Protein AF-S4PE91-F1 (afdb_monomer_lite)

Radius of gyration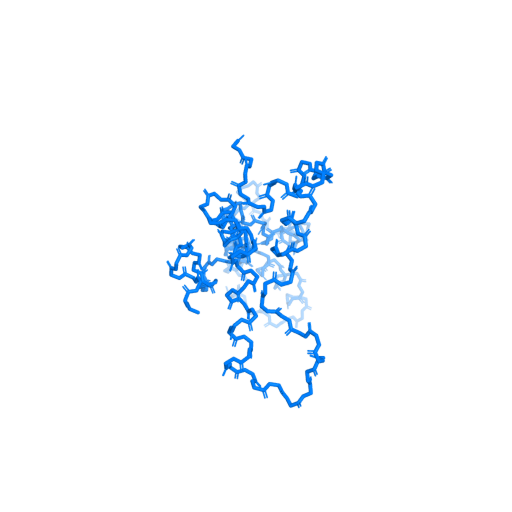: 27.77 Å; chains: 1; bounding box: 59×34×68 Å

Organism: NCBI:txid116150

Secondary structure (DSSP, 8-state):
-HHHHHTT-----TT--SEEE-HHHHHHHHHHHIIIIIGGGT-S-HHHHHHHHHHHHHH-TT-SS--HHHHHHHHH---EEE-TT---HHHHHHHHHHHTT-HHHHHHHHHHHHHHHH--SS--TT--SSHHHHHHHHHHHTT---HHHHHHTT---

Structure (mmCIF, N/CA/C/O backbone):
data_AF-S4PE91-F1
#
_entry.id   AF-S4PE91-F1
#
loop_
_atom_site.group_PDB
_atom_site.id
_atom_site.type_symbol
_atom_site.label_atom_id
_atom_site.label_alt_id
_atom_site.label_comp_id
_atom_site.label_asym_id
_atom_site.label_entity_id
_atom_site.label_seq_id
_atom_site.pdbx_PDB_ins_code
_atom_site.Cartn_x
_atom_site.Cartn_y
_atom_site.Cartn_z
_atom_site.occupancy
_atom_site.B_iso_or_equiv
_atom_site.auth_seq_id
_atom_site.auth_comp_id
_atom_site.auth_asym_id
_atom_site.auth_atom_id
_atom_site.pdbx_PDB_model_num
ATOM 1 N N . GLU A 1 1 ? -9.601 -13.209 3.185 1.00 58.91 1 GLU A N 1
ATOM 2 C CA . GLU A 1 1 ? -10.611 -13.369 2.114 1.00 58.91 1 GLU A CA 1
ATOM 3 C C . GLU A 1 1 ? -11.965 -12.771 2.497 1.00 58.91 1 GLU A C 1
ATOM 5 O O . GLU A 1 1 ? -12.408 -11.881 1.792 1.00 58.91 1 GLU A O 1
ATOM 10 N N . ARG A 1 2 ? -12.548 -13.087 3.665 1.00 80.19 2 ARG A N 1
ATOM 11 C CA . ARG A 1 2 ? -13.865 -12.549 4.083 1.00 80.19 2 ARG A CA 1
ATOM 12 C C . ARG A 1 2 ? -14.041 -11.018 3.992 1.00 80.19 2 ARG A C 1
ATOM 14 O O . ARG A 1 2 ? -15.072 -10.564 3.520 1.00 80.19 2 ARG A O 1
ATOM 21 N N . LEU A 1 3 ? -13.058 -10.224 4.431 1.00 83.12 3 LEU A N 1
ATOM 22 C CA . LEU A 1 3 ? -13.123 -8.752 4.326 1.00 83.12 3 LEU A CA 1
ATOM 23 C C . LEU A 1 3 ? -12.874 -8.237 2.901 1.00 83.12 3 LEU A C 1
ATOM 25 O O . LEU A 1 3 ? -13.350 -7.165 2.551 1.00 83.12 3 LEU A O 1
ATOM 29 N N . ALA A 1 4 ? -12.142 -8.993 2.082 1.00 82.56 4 ALA A N 1
ATOM 30 C CA . ALA A 1 4 ? -11.882 -8.612 0.699 1.00 82.56 4 ALA A CA 1
ATOM 31 C C . ALA A 1 4 ? -13.156 -8.702 -0.147 1.00 82.56 4 ALA A C 1
ATOM 33 O O . ALA A 1 4 ? -13.441 -7.793 -0.915 1.00 82.56 4 ALA A O 1
ATOM 34 N N . GLU A 1 5 ? -13.940 -9.762 0.047 1.00 84.62 5 GLU A N 1
ATOM 35 C CA . GLU A 1 5 ? -15.238 -9.942 -0.610 1.00 84.62 5 GLU A CA 1
ATOM 36 C C . GLU A 1 5 ? -16.287 -8.959 -0.080 1.00 84.62 5 GLU A C 1
ATOM 38 O O . GLU A 1 5 ? -17.009 -8.345 -0.857 1.00 84.62 5 GLU A O 1
ATOM 43 N N . LEU A 1 6 ? -16.353 -8.779 1.244 1.00 85.44 6 LEU A N 1
ATOM 44 C CA . LEU A 1 6 ? -17.363 -7.935 1.886 1.00 85.44 6 LEU A CA 1
ATOM 45 C C . LEU A 1 6 ? -17.191 -6.441 1.570 1.00 85.44 6 LEU A C 1
ATOM 47 O O . LEU A 1 6 ? -18.186 -5.745 1.390 1.00 85.44 6 LEU A O 1
ATOM 51 N N . CYS A 1 7 ? -15.948 -5.960 1.486 1.00 85.00 7 CYS A N 1
ATOM 52 C CA . CYS A 1 7 ? -15.645 -4.550 1.233 1.00 85.00 7 CYS A CA 1
ATOM 53 C C . CYS A 1 7 ? -15.289 -4.248 -0.236 1.00 85.00 7 CYS A C 1
ATOM 55 O O . CYS A 1 7 ? -14.758 -3.173 -0.503 1.00 85.00 7 CYS A O 1
ATOM 57 N N . ASP A 1 8 ? -15.478 -5.201 -1.160 1.00 82.44 8 ASP A N 1
ATOM 58 C CA . ASP A 1 8 ? -14.985 -5.136 -2.554 1.00 82.44 8 ASP A CA 1
ATOM 59 C C . ASP A 1 8 ? -13.513 -4.667 -2.660 1.00 82.44 8 ASP A C 1
ATOM 61 O O . ASP A 1 8 ? -13.068 -3.900 -3.526 1.00 82.44 8 ASP A O 1
ATOM 65 N N . ALA A 1 9 ? -12.731 -5.127 -1.688 1.00 81.81 9 ALA A N 1
ATOM 66 C CA . ALA A 1 9 ? -11.355 -4.752 -1.462 1.00 81.81 9 ALA A CA 1
ATOM 67 C C . ALA A 1 9 ? -10.483 -5.954 -1.796 1.00 81.81 9 ALA A C 1
ATOM 69 O O . ALA A 1 9 ? -9.992 -6.645 -0.909 1.00 81.81 9 ALA A O 1
ATOM 70 N N . GLN A 1 10 ? -10.300 -6.253 -3.077 1.00 75.81 10 GLN A N 1
ATOM 71 C CA . GLN A 1 10 ? -9.472 -7.392 -3.468 1.00 75.81 10 GLN A CA 1
ATOM 72 C C . GLN A 1 10 ? -8.052 -7.235 -2.902 1.00 75.81 10 GLN A C 1
ATOM 74 O O . GLN A 1 10 ? -7.420 -6.186 -3.034 1.00 75.81 10 GLN A O 1
ATOM 79 N N . LEU A 1 11 ? -7.565 -8.276 -2.218 1.00 70.31 11 LEU A N 1
ATOM 80 C CA . LEU A 1 11 ? -6.172 -8.333 -1.779 1.00 70.31 11 LEU A CA 1
ATOM 81 C C . LEU A 1 11 ? -5.312 -8.286 -3.036 1.00 70.31 11 LEU A C 1
ATOM 83 O O . LEU A 1 11 ? -5.582 -9.040 -3.968 1.00 70.31 11 LEU A O 1
ATOM 87 N N . SER A 1 12 ? -4.342 -7.371 -3.061 1.00 62.19 12 SER A N 1
ATOM 88 C CA . SER A 1 12 ? -3.525 -7.031 -4.227 1.00 62.19 12 SER A CA 1
ATOM 89 C C . SER A 1 12 ? -3.171 -8.268 -5.057 1.00 62.19 12 SER A C 1
ATOM 91 O O . SER A 1 12 ? -2.252 -9.016 -4.720 1.00 62.19 12 SER A O 1
ATOM 93 N N . SER A 1 13 ? -3.919 -8.480 -6.140 1.00 58.06 13 SER A N 1
ATOM 94 C CA . SER A 1 13 ? -3.512 -9.373 -7.218 1.00 58.06 13 SER A CA 1
ATOM 95 C C . SER A 1 13 ? -2.294 -8.751 -7.903 1.00 58.06 13 SER A C 1
ATOM 97 O O . SER A 1 13 ? -2.059 -7.547 -7.773 1.00 58.06 13 SER A O 1
ATOM 99 N N . HIS A 1 14 ? -1.522 -9.543 -8.644 1.00 56.25 14 HIS A N 1
ATOM 100 C CA . HIS A 1 14 ? -0.255 -9.162 -9.287 1.00 56.25 14 HIS A CA 1
ATOM 101 C C . HIS A 1 14 ? -0.300 -7.904 -10.202 1.00 56.25 14 HIS A C 1
ATOM 103 O O . HIS A 1 14 ? 0.736 -7.536 -10.746 1.00 56.25 14 HIS A O 1
ATOM 109 N N . GLY A 1 15 ? -1.452 -7.238 -10.366 1.00 58.00 15 GLY A N 1
ATOM 110 C CA . GLY A 1 15 ? -1.643 -5.987 -11.112 1.00 58.00 15 GLY A CA 1
ATOM 111 C C . GLY A 1 15 ? -1.989 -4.730 -10.291 1.00 58.00 15 GLY A C 1
ATOM 112 O O . GLY A 1 15 ? -2.098 -3.666 -10.884 1.00 58.00 15 GLY A O 1
ATOM 113 N N . HIS A 1 16 ? -2.145 -4.805 -8.963 1.00 63.94 16 HIS A N 1
ATOM 114 C CA . HIS A 1 16 ? -2.463 -3.637 -8.116 1.00 63.94 16 HIS A CA 1
ATOM 115 C C . HIS A 1 16 ? -1.282 -3.245 -7.223 1.00 63.94 16 HIS A C 1
ATOM 117 O O . HIS A 1 16 ? -1.398 -3.184 -5.998 1.00 63.94 16 HIS A O 1
ATOM 123 N N . SER A 1 17 ? -0.110 -3.024 -7.818 1.00 74.69 17 SER A N 1
ATOM 124 C CA . SER A 1 17 ? 1.024 -2.444 -7.100 1.00 74.69 17 SER A CA 1
ATOM 125 C C . SER A 1 17 ? 0.903 -0.924 -7.045 1.00 74.69 17 SER A C 1
ATOM 127 O O . SER A 1 17 ? 0.449 -0.278 -7.989 1.00 74.69 17 SER A O 1
ATOM 129 N N . ARG A 1 18 ? 1.370 -0.346 -5.934 1.0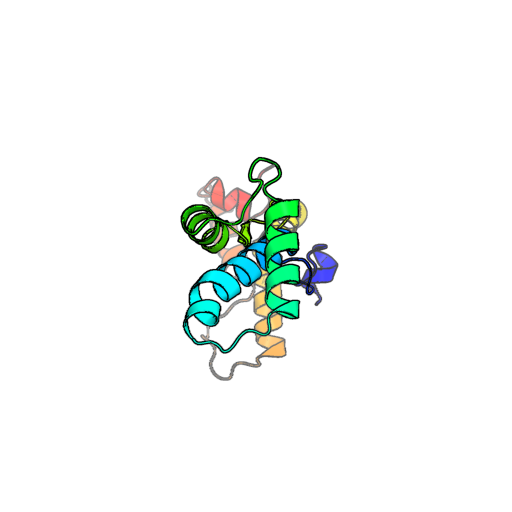0 82.00 18 ARG A N 1
ATOM 130 C CA . ARG A 1 18 ? 1.489 1.111 -5.762 1.00 82.00 18 ARG A CA 1
ATOM 131 C C . ARG A 1 18 ? 2.406 1.752 -6.804 1.00 82.00 18 ARG A C 1
ATOM 133 O O . ARG A 1 18 ? 2.271 2.930 -7.109 1.00 82.00 18 ARG A O 1
ATOM 140 N N . LEU A 1 19 ? 3.363 0.981 -7.305 1.00 84.94 19 LEU A N 1
ATOM 141 C CA . LEU A 1 19 ? 4.329 1.416 -8.298 1.00 84.94 19 LEU A CA 1
ATOM 142 C C . LEU A 1 19 ? 4.123 0.621 -9.580 1.00 84.94 19 LEU A C 1
ATOM 144 O O . LEU A 1 19 ? 4.044 -0.608 -9.520 1.00 84.94 19 LEU A O 1
ATOM 148 N N . THR A 1 20 ? 4.092 1.309 -10.714 1.00 85.44 20 THR A N 1
ATOM 149 C CA . THR A 1 20 ? 4.006 0.694 -12.041 1.00 85.44 20 THR A CA 1
ATOM 150 C C . THR A 1 20 ? 5.322 0.899 -12.775 1.00 85.44 20 THR A C 1
ATOM 152 O O . THR A 1 20 ? 5.948 1.958 -12.687 1.00 85.44 20 THR A O 1
ATOM 155 N N . GLU A 1 21 ? 5.760 -0.132 -13.492 1.00 86.75 21 GLU A N 1
ATOM 156 C CA . GLU A 1 21 ? 6.942 -0.054 -14.342 1.00 86.75 21 GLU A CA 1
ATOM 157 C C . GLU A 1 21 ? 6.535 0.186 -15.793 1.00 86.75 21 GLU A C 1
ATOM 159 O O . GLU A 1 21 ? 5.759 -0.584 -16.361 1.00 86.75 21 GLU A O 1
ATOM 164 N N . ASP A 1 22 ? 7.123 1.197 -16.425 1.00 88.38 22 ASP A N 1
ATOM 165 C CA . ASP A 1 22 ? 7.017 1.352 -17.869 1.00 88.38 22 ASP A CA 1
ATOM 166 C C . ASP A 1 22 ? 7.997 0.391 -18.561 1.00 88.38 22 ASP A C 1
ATOM 168 O O . ASP A 1 22 ? 9.223 0.562 -18.542 1.00 88.38 22 ASP A O 1
ATOM 172 N N . ALA A 1 23 ? 7.441 -0.643 -19.196 1.00 86.88 23 ALA A N 1
ATOM 173 C CA . ALA A 1 23 ? 8.197 -1.652 -19.926 1.00 86.88 23 ALA A CA 1
ATOM 174 C C . ALA A 1 23 ? 9.037 -1.066 -21.076 1.00 86.88 23 ALA A C 1
ATOM 176 O O . ALA A 1 23 ? 10.088 -1.626 -21.404 1.00 86.88 23 ALA A O 1
ATOM 177 N N . VAL A 1 24 ? 8.604 0.039 -21.688 1.00 87.25 24 VAL A N 1
ATOM 178 C CA . VAL A 1 24 ? 9.327 0.728 -22.765 1.00 87.25 24 VAL A CA 1
ATOM 179 C C . VAL A 1 24 ? 10.533 1.458 -22.181 1.00 87.25 24 VAL A C 1
ATOM 181 O O . VAL A 1 24 ? 11.667 1.151 -22.562 1.00 87.25 24 VAL A O 1
ATOM 184 N N . CYS A 1 25 ? 10.325 2.311 -21.174 1.00 88.44 25 CYS A N 1
ATOM 185 C CA . CYS A 1 25 ? 11.419 2.994 -20.475 1.00 88.44 25 CYS A CA 1
ATOM 186 C C . CYS A 1 25 ? 12.420 2.001 -19.862 1.00 88.44 25 CYS A C 1
ATOM 188 O O . CYS A 1 25 ? 13.631 2.221 -19.910 1.00 88.44 25 CYS A O 1
ATOM 190 N N . LYS A 1 26 ? 11.955 0.852 -19.350 1.00 91.38 26 LYS A N 1
ATOM 191 C CA . LYS A 1 26 ? 12.825 -0.211 -18.818 1.00 91.38 26 LYS A CA 1
ATOM 192 C C . LYS A 1 26 ? 13.754 -0.790 -19.882 1.00 91.38 26 LYS A C 1
ATOM 194 O O . LYS A 1 26 ? 14.941 -0.999 -19.612 1.00 91.38 26 LYS A O 1
ATOM 199 N N . LYS A 1 27 ? 13.232 -1.048 -21.086 1.00 90.25 27 LYS A N 1
ATOM 200 C CA . LYS A 1 27 ? 14.026 -1.535 -22.225 1.00 90.25 27 LYS A CA 1
ATOM 201 C C . LYS A 1 27 ? 15.059 -0.499 -22.653 1.00 90.25 27 LYS A C 1
ATOM 203 O O . LYS A 1 27 ? 16.210 -0.870 -22.859 1.00 90.25 27 LYS A O 1
ATOM 208 N N . ILE A 1 28 ? 14.677 0.775 -22.704 1.00 90.44 28 ILE A N 1
ATOM 209 C CA . ILE A 1 28 ? 15.571 1.886 -23.058 1.00 90.44 28 ILE A CA 1
ATOM 210 C C . ILE A 1 28 ? 16.697 2.013 -22.034 1.00 90.44 28 ILE A C 1
ATOM 212 O O . ILE A 1 28 ? 17.870 1.955 -22.397 1.00 90.44 28 ILE A O 1
ATOM 216 N N . ARG A 1 29 ? 16.358 2.066 -20.742 1.00 92.31 29 ARG A N 1
ATOM 217 C CA . ARG A 1 29 ? 17.331 2.132 -19.646 1.00 92.31 29 ARG A CA 1
ATOM 218 C C . ARG A 1 29 ? 18.299 0.948 -19.676 1.00 92.31 29 ARG A C 1
ATOM 220 O O . ARG A 1 29 ? 19.504 1.111 -19.482 1.00 92.31 29 ARG A O 1
ATOM 227 N N . SER A 1 30 ? 17.785 -0.258 -19.924 1.00 90.38 30 SER A N 1
ATOM 228 C CA . SER A 1 30 ? 18.601 -1.471 -20.031 1.00 90.38 30 SER A CA 1
ATOM 229 C C . SER A 1 30 ? 19.535 -1.432 -21.245 1.00 90.38 30 SER A C 1
ATOM 231 O O . SER A 1 30 ? 20.722 -1.728 -21.096 1.00 90.38 30 SER A O 1
ATOM 233 N N . ALA A 1 31 ? 19.030 -1.021 -22.411 1.00 90.19 31 ALA A N 1
ATOM 234 C CA . ALA A 1 31 ? 19.810 -0.868 -23.636 1.00 90.19 31 ALA A CA 1
ATOM 235 C C . ALA A 1 31 ? 20.925 0.171 -23.470 1.00 90.19 31 ALA A C 1
ATOM 237 O O . ALA A 1 31 ? 22.082 -0.114 -23.782 1.00 90.19 31 ALA A O 1
ATOM 238 N N . ALA A 1 32 ? 20.604 1.328 -22.888 1.00 90.25 32 ALA A N 1
ATOM 239 C CA . ALA A 1 32 ? 21.554 2.399 -22.628 1.00 90.25 32 ALA A CA 1
ATOM 240 C C . ALA A 1 32 ? 22.674 1.950 -21.680 1.00 90.25 32 ALA A C 1
ATOM 242 O O . ALA A 1 32 ? 23.854 2.117 -21.983 1.00 90.25 32 ALA A O 1
ATOM 243 N N . ARG A 1 33 ? 22.335 1.276 -20.573 1.00 89.94 33 ARG A N 1
ATOM 244 C CA . ARG A 1 33 ? 23.328 0.730 -19.629 1.00 89.94 33 ARG A CA 1
ATOM 245 C C . ARG A 1 33 ? 24.204 -0.352 -20.261 1.00 89.94 33 ARG A C 1
ATOM 247 O O . ARG A 1 33 ? 25.411 -0.379 -20.019 1.00 89.94 33 ARG A O 1
ATOM 254 N N . ALA A 1 34 ? 23.631 -1.231 -21.081 1.00 89.31 34 ALA A N 1
ATOM 255 C CA . ALA A 1 34 ? 24.399 -2.239 -21.807 1.00 89.31 34 ALA A CA 1
ATOM 256 C C . ALA A 1 34 ? 25.403 -1.581 -22.774 1.00 89.31 34 ALA A C 1
ATOM 258 O O . ALA A 1 34 ? 26.593 -1.907 -22.751 1.00 89.31 34 ALA A O 1
ATOM 259 N N . LEU A 1 35 ? 24.965 -0.583 -23.545 1.00 86.00 35 LEU A N 1
ATOM 260 C CA . LEU A 1 35 ? 25.827 0.174 -24.455 1.00 86.00 35 LEU A CA 1
ATOM 261 C C . LEU A 1 35 ? 26.838 1.079 -23.740 1.00 86.00 35 LEU A C 1
ATOM 263 O O . LEU A 1 35 ? 27.901 1.324 -24.298 1.00 86.00 35 LEU A O 1
ATOM 267 N N . LEU A 1 36 ? 26.573 1.540 -22.517 1.00 86.44 36 LEU A N 1
ATOM 268 C CA . LEU A 1 36 ? 27.491 2.395 -21.756 1.00 86.44 36 LEU A CA 1
ATOM 269 C C . LEU A 1 36 ? 28.577 1.588 -21.021 1.00 86.44 36 LEU A C 1
ATOM 271 O O . LEU A 1 36 ? 29.745 1.978 -21.010 1.00 86.44 36 LEU A O 1
ATOM 275 N N . TYR A 1 37 ? 28.210 0.450 -20.419 1.00 82.38 37 TYR A N 1
ATOM 276 C CA . TYR A 1 37 ? 29.094 -0.295 -19.512 1.00 82.38 37 TYR A CA 1
ATOM 277 C C . TYR A 1 37 ? 29.653 -1.604 -20.089 1.00 82.38 37 TYR A C 1
ATOM 279 O O . TYR A 1 37 ? 30.752 -2.011 -19.708 1.00 82.38 37 TYR A O 1
ATOM 287 N N . GLN A 1 38 ? 28.929 -2.287 -20.984 1.00 74.62 38 GLN A N 1
ATOM 288 C CA . GLN A 1 38 ? 29.340 -3.598 -21.523 1.00 74.62 38 GLN A CA 1
ATOM 289 C C . GLN A 1 38 ? 30.110 -3.465 -22.843 1.00 74.62 38 GLN A C 1
ATOM 291 O O . GLN A 1 38 ? 30.991 -4.278 -23.130 1.00 74.62 38 GLN A O 1
ATOM 296 N N . SER A 1 39 ? 29.852 -2.394 -23.598 1.00 64.25 39 SER A N 1
ATOM 297 C CA . SER A 1 39 ? 30.623 -2.000 -24.785 1.00 64.25 39 SER A CA 1
ATOM 298 C C . SER A 1 39 ? 32.116 -1.814 -24.492 1.00 64.25 39 SER A C 1
ATOM 300 O O . SER A 1 39 ? 32.957 -2.250 -25.272 1.00 64.25 39 SER A O 1
ATOM 302 N N . ARG A 1 40 ? 32.445 -1.228 -23.334 1.00 65.88 40 ARG A N 1
ATOM 303 C CA . ARG A 1 40 ? 33.817 -0.934 -22.888 1.00 65.88 40 ARG A CA 1
ATOM 304 C C . ARG A 1 40 ? 34.632 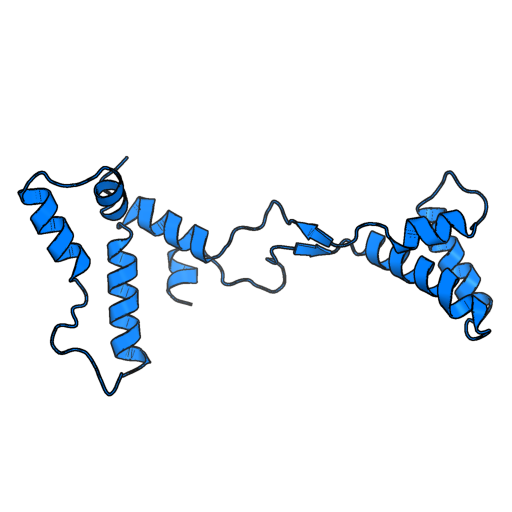-2.187 -22.561 1.00 65.88 40 ARG A C 1
ATOM 306 O O . ARG A 1 40 ? 35.849 -2.106 -22.453 1.00 65.88 40 ARG A O 1
ATOM 313 N N . LYS A 1 41 ? 33.976 -3.339 -22.392 1.00 65.88 41 LYS A N 1
ATOM 314 C CA . LYS A 1 41 ? 34.613 -4.605 -21.999 1.00 65.88 41 LYS A CA 1
ATOM 315 C C . LYS A 1 41 ? 34.779 -5.601 -23.158 1.00 65.88 41 LYS A C 1
ATOM 317 O O . LYS A 1 41 ? 35.152 -6.736 -22.897 1.00 65.88 41 LYS A O 1
ATOM 322 N N . HIS A 1 42 ? 34.485 -5.217 -24.410 1.00 64.44 42 HIS A N 1
ATOM 323 C CA . HIS A 1 42 ? 34.471 -6.122 -25.581 1.00 64.44 42 HIS A CA 1
ATOM 324 C C . HIS A 1 42 ? 33.535 -7.347 -25.448 1.00 64.44 42 HIS A C 1
ATOM 326 O O . HIS A 1 42 ? 33.636 -8.297 -26.217 1.00 64.44 42 HIS A O 1
ATOM 332 N N . VAL A 1 43 ? 32.586 -7.326 -24.504 1.00 70.62 43 VAL A N 1
ATOM 333 C CA . VAL A 1 43 ? 31.693 -8.468 -24.216 1.00 70.62 43 VAL A CA 1
ATOM 334 C C . VAL A 1 43 ? 30.454 -8.484 -25.123 1.00 70.62 43 VAL A C 1
ATOM 336 O O . VAL A 1 43 ? 29.776 -9.501 -25.223 1.00 70.62 43 VAL A O 1
ATOM 339 N N . LEU A 1 44 ? 30.137 -7.370 -25.792 1.00 76.94 44 LEU A N 1
ATOM 340 C CA . LEU A 1 44 ? 28.896 -7.219 -26.552 1.00 76.94 44 LEU A CA 1
ATOM 341 C C . LEU A 1 44 ? 29.108 -7.502 -28.056 1.00 76.94 44 LEU A C 1
ATOM 343 O O . LEU A 1 44 ? 29.833 -6.739 -28.699 1.00 76.94 44 LEU A O 1
ATOM 347 N N . PRO A 1 45 ? 28.459 -8.531 -28.643 1.00 85.88 45 PRO A N 1
ATOM 348 C CA . PRO A 1 45 ? 28.516 -8.793 -30.083 1.00 85.88 45 PRO A CA 1
ATOM 349 C C . PRO A 1 45 ? 27.981 -7.618 -30.915 1.00 85.88 45 PRO A C 1
ATOM 351 O O . PRO A 1 45 ? 26.998 -6.981 -30.530 1.00 85.88 45 PRO A O 1
ATOM 354 N N . GLU A 1 46 ? 28.567 -7.362 -32.089 1.00 81.38 46 GLU A N 1
ATOM 355 C CA . GLU A 1 46 ? 28.186 -6.228 -32.953 1.00 81.38 46 GLU A CA 1
ATOM 356 C C . GLU A 1 46 ? 26.718 -6.262 -33.399 1.00 81.38 46 GLU A C 1
ATOM 358 O O . GLU A 1 46 ? 26.065 -5.221 -33.450 1.00 81.38 46 GLU A O 1
ATOM 363 N N . ALA A 1 47 ? 26.175 -7.454 -33.666 1.00 84.38 47 ALA A N 1
ATOM 364 C CA . ALA A 1 47 ? 24.760 -7.621 -33.998 1.00 84.38 47 ALA A CA 1
ATOM 365 C C . ALA A 1 47 ? 23.859 -7.115 -32.860 1.00 84.38 47 ALA A C 1
ATOM 367 O O . ALA A 1 47 ? 22.948 -6.321 -33.082 1.00 84.38 47 ALA A O 1
ATOM 368 N N . ARG A 1 48 ? 24.190 -7.490 -31.616 1.00 84.31 48 ARG A N 1
ATOM 369 C CA . ARG A 1 48 ? 23.442 -7.070 -30.430 1.00 84.31 48 ARG A CA 1
ATOM 370 C C . ARG A 1 48 ? 23.590 -5.576 -30.158 1.00 84.31 48 ARG A C 1
ATOM 372 O O . ARG A 1 48 ? 22.638 -4.944 -29.717 1.00 84.31 48 ARG A O 1
ATOM 379 N N . ARG A 1 49 ? 24.759 -4.996 -30.433 1.00 84.75 49 ARG A N 1
ATOM 380 C CA . ARG A 1 49 ? 24.979 -3.547 -30.324 1.00 84.75 49 ARG A CA 1
ATOM 381 C C . ARG A 1 49 ? 24.023 -2.768 -31.233 1.00 84.75 49 ARG A C 1
ATOM 383 O O . ARG A 1 49 ? 23.334 -1.884 -30.738 1.00 84.75 49 ARG A O 1
ATOM 390 N N . LYS A 1 50 ? 23.939 -3.132 -32.518 1.00 85.06 50 LYS A N 1
ATOM 391 C CA . LYS A 1 50 ? 23.064 -2.450 -33.490 1.00 85.06 50 LYS A CA 1
ATOM 392 C C . LYS A 1 50 ? 21.586 -2.526 -33.104 1.00 85.06 50 LYS A C 1
ATOM 394 O O . LYS A 1 50 ? 20.865 -1.547 -33.259 1.00 85.06 50 LYS A O 1
ATOM 399 N N . GLU A 1 51 ? 21.140 -3.660 -32.563 1.00 88.88 51 GLU A N 1
ATOM 400 C CA . GLU A 1 51 ? 19.774 -3.804 -32.039 1.00 88.88 51 GLU A CA 1
ATOM 401 C C . GLU A 1 51 ? 19.489 -2.821 -30.897 1.00 88.88 51 GLU A C 1
ATOM 403 O O . GLU A 1 51 ? 18.450 -2.166 -30.887 1.00 88.88 51 GLU A O 1
ATOM 408 N N . LEU A 1 52 ? 20.409 -2.704 -29.933 1.00 88.44 52 LEU A N 1
ATOM 409 C CA . LEU A 1 52 ? 20.244 -1.795 -28.796 1.00 88.44 52 LEU A CA 1
ATOM 410 C C . LEU A 1 52 ? 20.301 -0.324 -29.228 1.00 88.44 52 LEU A C 1
ATOM 412 O O . LEU A 1 52 ? 19.541 0.486 -28.705 1.00 88.44 52 LEU A O 1
ATOM 416 N N . GLU A 1 53 ? 21.158 0.015 -30.194 1.00 86.75 53 GLU A N 1
ATOM 417 C CA . GLU A 1 53 ? 21.227 1.360 -30.777 1.00 86.75 53 GLU A CA 1
ATOM 418 C C . GLU A 1 53 ? 19.913 1.718 -31.487 1.00 86.75 53 GLU A C 1
ATOM 420 O O . GLU A 1 53 ? 19.380 2.805 -31.272 1.00 86.75 53 GLU A O 1
ATOM 425 N N . ALA A 1 54 ? 19.324 0.782 -32.238 1.00 87.44 54 ALA A N 1
ATOM 426 C CA . ALA A 1 54 ? 18.026 0.982 -32.878 1.00 87.44 54 ALA A CA 1
ATOM 427 C C . ALA A 1 54 ? 16.900 1.240 -31.861 1.00 87.44 54 ALA A C 1
ATOM 429 O O . ALA A 1 54 ? 16.068 2.114 -32.089 1.00 87.44 54 ALA A O 1
ATOM 430 N N . VAL A 1 55 ? 16.887 0.532 -30.723 1.00 88.19 55 VAL A N 1
ATOM 431 C CA . VAL A 1 55 ? 15.896 0.751 -29.649 1.00 88.19 55 VAL A CA 1
ATOM 432 C C . V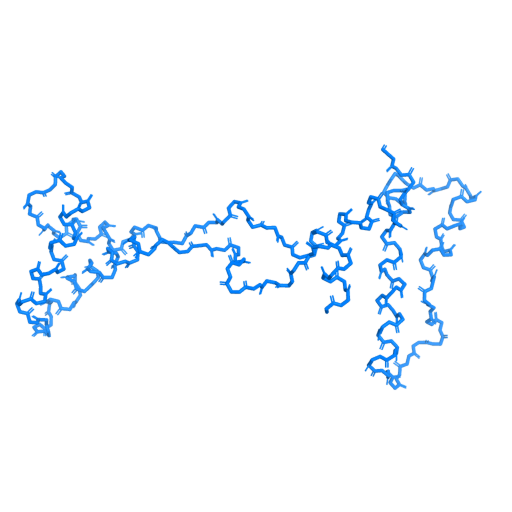AL A 1 55 ? 15.990 2.166 -29.072 1.00 88.19 55 VAL A C 1
ATOM 434 O O . VAL A 1 55 ? 14.964 2.773 -28.774 1.00 88.19 55 VAL A O 1
ATOM 437 N N . ILE A 1 56 ? 17.201 2.709 -28.927 1.00 88.00 56 ILE A N 1
ATOM 438 C CA . ILE A 1 56 ? 17.402 4.070 -28.410 1.00 88.00 56 ILE A CA 1
ATOM 439 C C . ILE A 1 56 ? 16.988 5.110 -29.456 1.00 88.00 56 ILE A C 1
ATOM 441 O O . ILE A 1 56 ? 16.236 6.026 -29.132 1.00 88.00 56 ILE A O 1
ATOM 445 N N . LEU A 1 57 ? 17.405 4.949 -30.715 1.00 88.00 57 LEU A N 1
ATOM 446 C CA . LEU A 1 57 ? 17.077 5.891 -31.795 1.00 88.00 57 LEU A CA 1
ATOM 447 C C . LEU A 1 57 ? 15.577 5.916 -32.134 1.00 88.00 57 LEU A C 1
ATOM 449 O O . LEU A 1 57 ? 15.050 6.957 -32.508 1.00 88.00 57 LEU A O 1
ATOM 453 N N . GLN A 1 58 ? 14.863 4.802 -31.948 1.00 87.06 58 GLN A N 1
ATOM 454 C CA . GLN A 1 58 ? 13.401 4.765 -32.086 1.00 87.06 58 GLN A CA 1
ATOM 455 C C . GLN A 1 58 ? 12.677 5.620 -31.039 1.00 87.06 58 GLN A C 1
ATOM 457 O O . GLN A 1 58 ? 11.583 6.110 -31.312 1.00 87.06 58 GLN A O 1
ATOM 462 N N . HIS A 1 59 ? 13.263 5.794 -29.852 1.00 85.50 59 HIS A N 1
ATOM 463 C CA . HIS A 1 59 ? 12.683 6.610 -28.787 1.00 85.50 59 HIS A CA 1
ATOM 464 C C . HIS A 1 59 ? 13.138 8.075 -28.857 1.00 85.50 59 HIS A C 1
ATOM 466 O O . HIS A 1 59 ? 12.356 8.985 -28.601 1.00 85.50 59 HIS A O 1
ATOM 472 N N . TYR A 1 60 ? 14.396 8.313 -29.232 1.00 84.62 60 TYR A N 1
ATOM 473 C CA . TYR A 1 60 ? 14.989 9.644 -29.352 1.00 84.62 60 TYR A CA 1
ATOM 474 C C . TYR A 1 60 ? 15.111 10.052 -30.824 1.00 84.62 60 TYR A C 1
ATOM 476 O O . TYR A 1 60 ? 16.214 10.167 -31.354 1.00 84.62 60 TYR A O 1
ATOM 484 N N . LEU A 1 61 ? 13.967 10.297 -31.472 1.00 81.56 61 LEU A N 1
ATOM 485 C CA . LEU A 1 61 ? 13.854 10.626 -32.905 1.00 81.56 61 LEU A CA 1
ATOM 486 C C . LEU A 1 61 ? 14.651 11.873 -33.335 1.00 81.56 61 LEU A C 1
ATOM 488 O O . LEU A 1 61 ? 14.927 12.057 -34.515 1.00 81.56 61 LEU A O 1
ATOM 492 N N . GLN A 1 62 ? 15.007 12.735 -32.384 1.00 82.25 62 GLN A N 1
ATOM 493 C CA . GLN A 1 62 ? 15.805 13.941 -32.591 1.00 82.25 62 GLN A CA 1
ATOM 494 C C . GLN A 1 62 ? 17.321 13.685 -32.674 1.00 82.25 62 GLN A C 1
ATOM 496 O O . GLN A 1 62 ? 18.073 14.612 -32.963 1.00 82.25 62 GLN A O 1
ATOM 501 N N . HIS A 1 63 ? 17.780 12.456 -32.419 1.00 79.62 63 HIS A N 1
ATOM 502 C CA . HIS A 1 63 ? 19.184 12.068 -32.538 1.00 79.62 63 HIS A CA 1
ATOM 503 C C . HIS A 1 63 ? 19.370 11.125 -33.730 1.00 79.62 63 HIS A C 1
ATOM 505 O O . HIS A 1 63 ? 18.720 10.090 -33.817 1.00 79.62 63 HIS A O 1
ATOM 511 N N . GLU A 1 64 ? 20.294 11.454 -34.635 1.00 76.00 64 GLU A N 1
ATOM 512 C CA . GLU A 1 64 ? 20.654 10.584 -35.769 1.00 76.00 64 GLU A CA 1
ATOM 513 C C . GLU A 1 64 ? 21.706 9.530 -35.388 1.00 76.00 64 GLU A C 1
ATOM 515 O O . GLU A 1 64 ? 21.835 8.498 -36.046 1.00 76.00 64 GLU A O 1
ATOM 520 N N . THR A 1 65 ? 22.469 9.774 -34.316 1.00 81.94 65 THR A N 1
ATOM 521 C CA . THR A 1 65 ? 23.517 8.870 -33.829 1.00 81.94 65 THR A CA 1
ATOM 522 C C . THR A 1 65 ? 23.482 8.739 -32.309 1.00 81.94 65 THR A C 1
ATOM 524 O O . THR A 1 65 ? 23.081 9.656 -31.592 1.00 81.94 65 THR A O 1
ATOM 527 N N . VAL A 1 66 ? 23.896 7.573 -31.808 1.00 83.94 66 VAL A N 1
ATOM 528 C CA . VAL A 1 66 ? 23.954 7.297 -30.368 1.00 83.94 66 VAL A CA 1
ATOM 529 C C . VAL A 1 66 ? 25.245 7.882 -29.792 1.00 83.94 66 VAL A C 1
ATOM 531 O O . VAL A 1 66 ? 26.324 7.321 -29.985 1.00 83.94 66 VAL A O 1
ATOM 534 N N . THR A 1 67 ? 25.139 9.010 -29.087 1.00 86.56 67 THR A N 1
ATOM 535 C CA . THR A 1 67 ? 26.270 9.654 -28.397 1.00 86.56 67 THR A CA 1
ATOM 536 C C . THR A 1 67 ? 26.413 9.169 -26.953 1.00 86.56 67 THR A C 1
ATOM 538 O O . THR A 1 67 ? 25.484 8.614 -26.362 1.00 86.56 67 THR A O 1
ATOM 541 N N . GLU A 1 68 ? 27.589 9.374 -26.348 1.00 85.19 68 GLU A N 1
ATOM 542 C CA . GLU A 1 68 ? 27.796 9.017 -24.938 1.00 85.19 68 GLU A CA 1
ATOM 543 C C . GLU A 1 68 ? 26.921 9.863 -23.995 1.00 85.19 68 GLU A C 1
ATOM 545 O O . GLU A 1 68 ? 26.479 9.344 -22.968 1.00 85.19 68 GLU A O 1
ATOM 550 N N . GLU A 1 69 ? 26.631 11.131 -24.326 1.00 86.62 69 GLU A N 1
ATOM 551 C CA . GLU A 1 69 ? 25.709 11.946 -23.523 1.00 86.62 69 GLU A CA 1
ATOM 552 C C . GLU A 1 69 ? 24.289 11.371 -23.547 1.00 86.62 69 GLU A C 1
ATOM 554 O O . GLU A 1 69 ? 23.696 11.178 -22.484 1.00 86.62 69 GLU A O 1
ATOM 559 N N . LEU A 1 70 ? 23.795 10.995 -24.732 1.00 87.44 70 LEU A N 1
ATOM 560 C CA . LEU A 1 70 ? 22.477 10.383 -24.901 1.00 87.44 70 LEU A CA 1
ATOM 561 C C . LEU A 1 70 ? 22.357 9.067 -24.120 1.00 87.44 70 LEU A C 1
ATOM 563 O O . LEU A 1 70 ? 21.338 8.799 -23.490 1.00 87.44 70 LEU A O 1
ATOM 567 N N . LEU A 1 71 ? 23.412 8.245 -24.117 1.00 87.94 71 LEU A N 1
ATOM 568 C CA . LEU A 1 71 ? 23.442 7.002 -23.341 1.00 87.94 71 LEU A CA 1
ATOM 569 C C . LEU A 1 71 ? 23.381 7.244 -21.831 1.00 87.94 71 LEU A C 1
ATOM 571 O O . LEU A 1 71 ? 22.752 6.461 -21.121 1.00 87.94 71 LEU A O 1
ATOM 575 N N . LYS A 1 72 ? 24.031 8.298 -21.326 1.00 89.38 72 LYS A N 1
ATOM 576 C CA . LYS A 1 72 ? 23.969 8.658 -19.901 1.00 89.38 72 LYS A CA 1
ATOM 577 C C . LYS A 1 72 ? 22.576 9.143 -19.519 1.00 89.38 72 LYS A C 1
ATOM 579 O O . LYS A 1 72 ? 22.049 8.699 -18.506 1.00 89.38 72 LYS A O 1
ATOM 584 N N . GLU A 1 73 ? 21.965 9.980 -20.351 1.00 88.00 73 GLU A N 1
ATOM 585 C CA . GLU A 1 73 ? 20.595 10.455 -20.151 1.00 88.00 73 GLU A CA 1
ATOM 586 C C . GLU A 1 73 ? 19.591 9.289 -20.164 1.00 88.00 73 GLU A C 1
ATOM 588 O O . GLU A 1 73 ? 18.832 9.089 -19.214 1.00 88.00 73 GLU A O 1
ATOM 593 N N . ALA A 1 74 ? 19.656 8.434 -21.187 1.00 89.00 74 ALA A N 1
ATOM 594 C CA . ALA A 1 74 ? 18.784 7.271 -21.318 1.00 89.00 74 ALA A CA 1
ATOM 595 C C . ALA A 1 74 ? 19.011 6.213 -20.217 1.00 89.00 74 ALA A C 1
ATOM 597 O O . ALA A 1 74 ? 18.096 5.462 -19.884 1.00 89.00 74 ALA A O 1
ATOM 598 N N . ALA A 1 75 ? 20.206 6.134 -19.618 1.00 89.94 75 ALA A N 1
ATOM 599 C CA . ALA A 1 75 ? 20.494 5.227 -18.502 1.00 89.94 75 ALA A CA 1
ATOM 600 C C . ALA A 1 75 ? 19.868 5.669 -17.165 1.00 89.94 75 ALA A C 1
ATOM 602 O O . ALA A 1 75 ? 19.711 4.826 -16.267 1.00 89.94 75 ALA A O 1
ATOM 603 N N . GLU A 1 76 ? 19.492 6.946 -17.055 1.00 90.38 76 GLU A N 1
ATOM 604 C CA . GLU A 1 76 ? 18.870 7.554 -15.875 1.00 90.38 76 GLU A CA 1
ATOM 605 C C . GLU A 1 76 ? 17.358 7.795 -16.037 1.00 90.38 76 GLU A C 1
ATOM 607 O O . GLU A 1 76 ? 16.682 8.041 -15.038 1.00 90.38 76 GLU A O 1
ATOM 612 N N . ILE A 1 77 ? 16.793 7.628 -17.246 1.00 90.19 77 ILE A N 1
ATOM 613 C CA . ILE A 1 77 ? 15.351 7.793 -17.529 1.00 90.19 77 ILE A CA 1
ATOM 614 C C . ILE A 1 77 ? 14.486 7.121 -16.467 1.00 90.19 77 ILE A C 1
ATOM 616 O O . ILE A 1 77 ? 14.739 5.965 -16.146 1.00 90.19 77 ILE A O 1
ATOM 620 N N . GLN A 1 78 ? 13.489 7.800 -15.900 1.00 88.19 78 GLN A N 1
ATOM 621 C CA . GLN A 1 78 ? 12.607 7.213 -14.888 1.00 88.19 78 GLN A CA 1
ATOM 622 C C . GLN A 1 78 ? 11.798 6.047 -15.479 1.00 88.19 78 GLN A C 1
ATOM 624 O O . GLN A 1 78 ? 11.242 6.151 -16.563 1.00 88.19 78 GLN A O 1
ATOM 629 N N . VAL A 1 79 ? 11.767 4.912 -14.775 1.00 88.94 79 VAL A N 1
ATOM 630 C CA . VAL A 1 79 ? 11.091 3.675 -15.233 1.00 88.94 79 VAL A CA 1
ATOM 631 C C . VAL A 1 79 ? 9.951 3.270 -14.307 1.00 88.94 79 VAL A C 1
ATOM 633 O O . VAL A 1 79 ? 9.072 2.515 -14.704 1.00 88.94 79 VAL A O 1
ATOM 636 N N . VAL A 1 80 ? 9.991 3.747 -13.065 1.00 87.94 80 VAL A N 1
ATOM 637 C CA . VAL A 1 80 ? 9.032 3.402 -12.020 1.00 87.94 80 VAL A CA 1
ATOM 638 C C . VAL A 1 80 ? 8.263 4.662 -11.666 1.00 87.94 80 VAL A C 1
ATOM 640 O O . VAL A 1 80 ? 8.876 5.686 -11.345 1.00 87.94 80 VAL A O 1
ATOM 643 N N . PHE A 1 81 ? 6.943 4.569 -11.724 1.00 87.19 81 PHE A N 1
ATOM 644 C CA . PHE A 1 81 ? 6.017 5.666 -11.469 1.00 87.19 81 PHE A CA 1
ATOM 645 C C . PHE A 1 81 ? 5.010 5.249 -10.399 1.00 87.19 81 PHE A C 1
ATOM 647 O O . PHE A 1 81 ? 4.756 4.055 -10.219 1.00 87.19 81 PHE A O 1
ATOM 654 N N . GLU A 1 82 ? 4.463 6.219 -9.665 1.00 84.69 82 GLU A N 1
ATOM 655 C CA . GLU A 1 82 ? 3.320 5.946 -8.796 1.00 84.69 82 GLU A CA 1
ATOM 656 C C . GLU A 1 82 ? 2.098 5.632 -9.659 1.00 84.69 82 GLU A C 1
ATOM 658 O O . GLU A 1 82 ? 1.849 6.274 -10.677 1.00 84.69 82 GLU A O 1
ATOM 663 N N . ASN A 1 83 ? 1.372 4.594 -9.269 1.00 84.75 83 ASN A N 1
ATOM 664 C CA . ASN A 1 83 ? 0.132 4.211 -9.909 1.00 84.75 83 ASN A CA 1
ATOM 665 C C . ASN A 1 83 ? -0.994 5.086 -9.350 1.00 84.75 83 ASN A C 1
ATOM 667 O O . ASN A 1 83 ? -1.379 4.909 -8.195 1.00 84.75 83 ASN A O 1
ATOM 671 N N . GLU A 1 84 ? -1.505 6.024 -10.145 1.00 80.56 84 GLU A N 1
ATOM 672 C CA . GLU A 1 84 ? -2.608 6.904 -9.730 1.00 80.56 84 GLU A CA 1
ATOM 673 C C . GLU A 1 84 ? -3.902 6.121 -9.466 1.00 80.56 84 GLU A C 1
ATOM 675 O O . GLU A 1 84 ? -4.675 6.488 -8.585 1.00 80.56 84 GLU A O 1
ATOM 680 N N . ASP A 1 85 ? -4.084 4.985 -10.144 1.00 78.88 85 ASP A N 1
ATOM 681 C CA . ASP A 1 85 ? -5.226 4.088 -9.955 1.00 78.88 85 ASP A CA 1
ATOM 682 C C . ASP A 1 85 ? -5.027 3.117 -8.774 1.00 78.88 85 ASP A C 1
ATOM 684 O O . ASP A 1 85 ? -5.849 2.223 -8.538 1.00 78.88 85 ASP A O 1
ATOM 688 N N . TYR A 1 86 ? -3.914 3.223 -8.032 1.00 82.19 86 TYR A N 1
ATOM 689 C CA . TYR A 1 86 ? -3.683 2.361 -6.879 1.00 82.19 86 TYR A CA 1
ATOM 690 C C . TYR A 1 86 ? -4.554 2.772 -5.700 1.00 82.19 86 TYR A C 1
ATOM 692 O O . TYR A 1 86 ? -4.316 3.774 -5.025 1.00 82.19 86 TYR A O 1
ATOM 700 N N . GLU A 1 87 ? -5.480 1.885 -5.361 1.00 81.75 87 GLU A N 1
ATOM 701 C CA . GLU A 1 87 ? -6.248 1.969 -4.135 1.00 81.75 87 GLU A CA 1
ATOM 702 C C . GLU A 1 87 ? -5.869 0.830 -3.188 1.00 81.75 87 GLU A C 1
ATOM 704 O O . GLU A 1 87 ? -5.951 -0.356 -3.520 1.00 81.75 87 GLU A O 1
ATOM 709 N N . SER A 1 88 ? -5.419 1.185 -1.982 1.00 85.69 88 SER A N 1
ATOM 710 C CA . SER A 1 88 ? -5.001 0.172 -1.015 1.00 85.69 88 SER A CA 1
ATOM 711 C C . SER A 1 88 ? -6.205 -0.592 -0.459 1.00 85.69 88 SER A C 1
ATOM 713 O O . SER A 1 88 ? -7.228 0.001 -0.114 1.00 85.69 88 SER A O 1
ATOM 715 N N . HIS A 1 89 ? -6.044 -1.903 -0.269 1.00 86.31 89 HIS A N 1
ATOM 716 C CA . HIS A 1 89 ? -7.049 -2.755 0.376 1.00 86.31 89 HIS A CA 1
ATOM 717 C C . HIS A 1 89 ? -7.552 -2.161 1.703 1.00 86.31 89 HIS A C 1
ATOM 719 O O . HIS A 1 89 ? -8.755 -2.076 1.934 1.00 86.31 89 HIS A O 1
ATOM 725 N N . GLY A 1 90 ? -6.630 -1.705 2.558 1.00 87.19 90 GLY A N 1
ATOM 726 C CA . GLY A 1 90 ? -6.976 -1.110 3.848 1.00 87.19 90 GLY A CA 1
ATOM 727 C C . GLY A 1 90 ? -7.824 0.156 3.718 1.00 87.19 90 GLY A C 1
ATOM 728 O O . GLY A 1 90 ? -8.730 0.350 4.522 1.00 87.19 90 GLY A O 1
ATOM 729 N N . HIS A 1 91 ? -7.578 0.978 2.692 1.00 88.12 91 HIS A N 1
ATOM 730 C CA . HIS A 1 91 ? -8.387 2.167 2.422 1.00 88.12 91 HIS A CA 1
ATOM 731 C C . HIS A 1 91 ? -9.829 1.793 2.069 1.00 88.12 91 HIS A C 1
ATOM 733 O O . HIS A 1 91 ? -10.741 2.272 2.733 1.00 88.12 91 HIS A O 1
ATOM 739 N N . LYS A 1 92 ? -10.030 0.862 1.126 1.00 89.19 92 LYS A N 1
ATOM 740 C CA . LYS A 1 92 ? -11.369 0.372 0.755 1.00 89.19 92 LYS A CA 1
ATOM 741 C C . LYS A 1 92 ? -12.126 -0.236 1.934 1.00 89.19 92 LYS A C 1
ATOM 743 O O . LYS A 1 92 ? -13.306 0.034 2.132 1.00 89.19 92 LYS A O 1
ATOM 748 N N . VAL A 1 93 ? -11.441 -1.044 2.748 1.00 90.25 93 VAL A N 1
ATOM 749 C CA . VAL A 1 93 ? -12.039 -1.632 3.955 1.00 90.25 93 VAL A CA 1
ATOM 750 C C . VAL A 1 93 ? -12.469 -0.530 4.922 1.00 90.25 93 VAL A C 1
ATOM 752 O O . VAL A 1 93 ? -13.608 -0.541 5.382 1.00 90.25 93 VAL A O 1
ATOM 755 N N . MET A 1 94 ? -11.596 0.438 5.207 1.00 88.56 94 MET A N 1
ATOM 756 C CA . MET A 1 94 ? -11.933 1.562 6.083 1.00 88.56 94 MET A CA 1
ATOM 757 C C . MET A 1 94 ? -13.101 2.380 5.536 1.00 88.56 94 MET A C 1
ATOM 759 O O . MET A 1 94 ? -14.027 2.673 6.284 1.00 88.56 94 MET A O 1
ATOM 763 N N . GLU A 1 95 ? -13.097 2.703 4.245 1.00 89.06 95 GLU A N 1
ATOM 764 C CA . GLU A 1 95 ? -14.167 3.464 3.605 1.00 89.06 95 GLU A CA 1
ATOM 765 C C . GLU A 1 95 ? -15.518 2.741 3.701 1.00 89.06 95 GLU A C 1
ATOM 767 O O . GLU A 1 95 ? -16.520 3.353 4.078 1.00 89.06 95 GLU A O 1
ATOM 772 N N . TYR A 1 96 ? -15.545 1.429 3.444 1.00 90.44 96 TYR A N 1
ATOM 773 C CA . TYR A 1 96 ? -16.747 0.614 3.600 1.00 90.44 96 TYR A CA 1
ATOM 774 C C . TYR A 1 96 ? -17.307 0.697 5.027 1.00 90.44 96 TYR A C 1
ATOM 776 O O . TYR A 1 96 ? -18.497 0.959 5.211 1.00 90.44 96 TYR A O 1
ATOM 784 N N . PHE A 1 97 ? -16.466 0.499 6.047 1.00 90.19 97 PHE A N 1
ATOM 785 C CA . PHE A 1 97 ? -16.928 0.529 7.435 1.00 90.19 97 PHE A CA 1
ATOM 786 C C . PHE A 1 97 ? -17.319 1.937 7.881 1.00 90.19 97 PHE A C 1
ATOM 788 O O . PHE A 1 97 ? -18.307 2.079 8.591 1.00 90.19 97 PHE A O 1
ATOM 795 N N . MET A 1 98 ? -16.626 2.982 7.426 1.00 86.69 98 MET A N 1
ATOM 796 C CA . MET A 1 98 ? -17.010 4.365 7.726 1.00 86.69 98 MET A CA 1
ATOM 797 C C . MET A 1 98 ? -18.380 4.738 7.143 1.00 86.69 98 MET A C 1
ATOM 799 O O . MET A 1 98 ? -19.101 5.499 7.777 1.00 86.69 98 MET A O 1
ATOM 803 N N . LYS A 1 99 ? -18.755 4.202 5.972 1.00 85.00 99 LYS A N 1
ATOM 804 C CA . LYS A 1 99 ? -20.036 4.515 5.312 1.00 85.00 99 LYS A CA 1
ATOM 805 C C . LYS A 1 99 ? -21.224 3.673 5.786 1.00 85.00 99 LYS A C 1
ATOM 807 O O . LYS A 1 99 ? -22.354 4.128 5.648 1.00 85.00 99 LYS A O 1
ATOM 812 N N . ASN A 1 100 ? -20.995 2.455 6.283 1.00 83.81 100 ASN A N 1
ATOM 813 C CA . ASN A 1 100 ? -22.075 1.493 6.545 1.00 83.81 100 ASN A CA 1
ATOM 814 C C . ASN A 1 100 ? -22.282 1.185 8.038 1.00 83.81 100 ASN A C 1
ATOM 816 O O . ASN A 1 100 ? -23.333 1.497 8.587 1.00 83.81 100 ASN A O 1
ATOM 820 N N . GLU A 1 101 ? -21.309 0.532 8.685 1.00 80.62 101 GLU A N 1
ATOM 821 C CA . GLU A 1 101 ? -21.493 -0.092 10.013 1.00 80.62 101 GLU A CA 1
ATOM 822 C C . GLU A 1 101 ? -20.693 0.579 11.149 1.00 80.62 101 GLU A C 1
ATOM 824 O O . GLU A 1 101 ? -20.859 0.228 12.316 1.00 80.62 101 GLU A O 1
ATOM 829 N N . GLY A 1 102 ? -19.811 1.527 10.827 1.00 85.88 102 GLY A N 1
ATOM 830 C CA . GLY A 1 102 ? -18.850 2.132 11.749 1.00 85.88 102 GLY A CA 1
ATOM 831 C C . GLY A 1 102 ? -17.545 1.335 11.877 1.00 85.88 102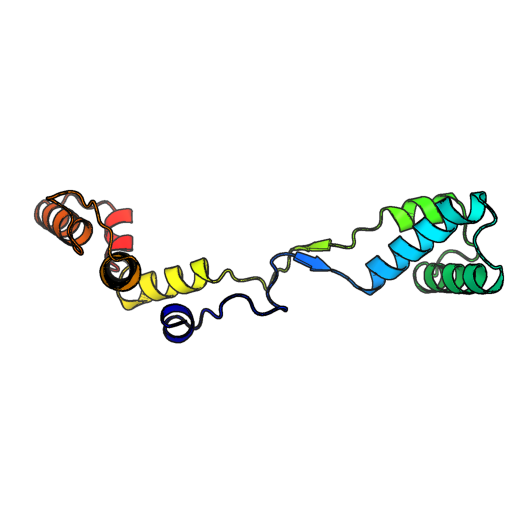 GLY A C 1
ATOM 832 O O . GLY A 1 102 ? -17.492 0.112 11.734 1.00 85.88 102 GLY A O 1
ATOM 833 N N . VAL A 1 103 ? -16.450 2.031 12.193 1.00 89.50 103 VAL A N 1
ATOM 834 C CA . VAL A 1 103 ? -15.102 1.428 12.290 1.00 89.50 103 VAL A CA 1
ATOM 835 C C . VAL A 1 103 ? -14.995 0.468 13.482 1.00 89.50 103 VAL A C 1
ATOM 837 O O . VAL A 1 103 ? -14.241 -0.502 13.444 1.00 89.50 103 VAL A O 1
ATOM 840 N N . LEU A 1 104 ? -15.790 0.678 14.532 1.00 89.75 104 LEU A N 1
ATOM 841 C CA . LEU A 1 104 ? -15.815 -0.212 15.698 1.00 89.75 104 LEU A CA 1
ATOM 842 C C . LEU A 1 104 ? -16.301 -1.623 15.356 1.00 89.75 104 LEU A C 1
ATOM 844 O O . LEU A 1 104 ? -15.881 -2.592 15.988 1.00 89.75 104 LEU A O 1
ATOM 848 N N . ARG A 1 105 ? -17.135 -1.761 14.321 1.00 89.44 105 ARG A N 1
ATOM 849 C CA . ARG A 1 105 ? -17.578 -3.072 13.855 1.00 89.44 105 ARG A CA 1
ATOM 850 C C . ARG A 1 105 ? -16.430 -3.867 13.235 1.00 89.44 105 ARG A C 1
ATOM 852 O O . ARG A 1 105 ? -16.309 -5.067 13.482 1.00 89.44 105 ARG A O 1
ATOM 859 N N . LEU A 1 106 ? -15.542 -3.196 12.500 1.00 91.25 106 LEU A N 1
ATOM 860 C CA . LEU A 1 106 ? -14.310 -3.801 11.990 1.00 91.25 106 LEU A CA 1
ATOM 861 C C . LEU A 1 106 ? -13.398 -4.269 13.135 1.00 91.25 106 LEU A C 1
ATOM 863 O O . LEU A 1 106 ? -12.852 -5.370 13.070 1.00 91.25 106 LEU A O 1
ATOM 867 N N . GLU A 1 107 ? -13.262 -3.465 14.194 1.00 91.44 107 GLU A N 1
ATOM 868 C CA . GLU A 1 107 ? -12.503 -3.836 15.396 1.00 91.44 107 GLU A CA 1
ATOM 869 C C . GLU A 1 107 ? -13.063 -5.106 16.052 1.00 91.44 107 GLU A C 1
ATOM 871 O O . GLU A 1 107 ? -12.302 -6.031 16.351 1.00 91.44 107 GLU A O 1
ATOM 876 N N . GLU A 1 108 ? -14.383 -5.179 16.238 1.00 91.50 108 GLU A N 1
ATOM 877 C CA . GLU A 1 108 ? -15.055 -6.342 16.824 1.00 91.50 108 GLU A CA 1
ATOM 878 C C . GLU A 1 108 ? -14.803 -7.609 15.995 1.00 91.50 108 GLU A C 1
ATOM 880 O O . GLU A 1 108 ? -14.363 -8.627 16.537 1.00 91.50 108 GLU A O 1
ATOM 885 N N . LEU A 1 109 ? -15.009 -7.533 14.673 1.00 91.88 109 LEU A N 1
ATOM 886 C CA . LEU A 1 109 ? -14.767 -8.643 13.746 1.00 91.88 109 LEU A CA 1
ATOM 887 C C . LEU A 1 109 ? -13.313 -9.125 13.806 1.00 91.88 109 LEU A C 1
ATOM 889 O O . LEU A 1 109 ? -13.053 -10.331 13.784 1.00 91.88 109 LEU A O 1
ATOM 893 N N . TRP A 1 110 ? -12.360 -8.195 13.896 1.00 91.12 110 TRP A N 1
ATOM 894 C CA . TRP A 1 110 ? -10.943 -8.532 13.972 1.00 91.12 110 TRP A CA 1
ATOM 895 C C . TRP A 1 110 ? -10.585 -9.208 15.298 1.00 91.12 110 TRP A C 1
ATOM 897 O O . TRP A 1 110 ? -9.901 -10.234 15.298 1.00 91.12 110 TRP A O 1
ATOM 907 N N . ARG A 1 111 ? -11.093 -8.701 16.430 1.00 93.06 111 ARG A N 1
ATOM 908 C CA . ARG A 1 111 ? -10.880 -9.328 17.744 1.00 93.06 111 ARG A CA 1
ATOM 909 C C . ARG A 1 111 ? -11.513 -10.714 17.824 1.00 93.06 111 ARG A C 1
ATOM 911 O O . ARG A 1 111 ? -10.890 -11.635 18.349 1.00 93.06 111 ARG A O 1
ATOM 918 N N . GLU A 1 112 ? -12.713 -10.888 17.278 1.00 92.69 112 GLU A N 1
ATOM 919 C CA . GLU A 1 112 ? -13.376 -12.191 17.221 1.00 92.69 112 GLU A CA 1
ATOM 920 C C . GLU A 1 112 ? -12.560 -13.185 16.380 1.00 92.69 112 GLU A C 1
ATOM 922 O O . GLU A 1 112 ? -12.328 -14.325 16.793 1.00 92.69 112 GLU A O 1
ATOM 927 N N . HIS A 1 113 ? -12.074 -12.743 15.216 1.00 92.38 113 HIS A N 1
ATOM 928 C CA . HIS A 1 113 ? -11.232 -13.559 14.348 1.00 92.38 113 HIS A CA 1
ATOM 929 C C . HIS A 1 113 ? -9.899 -13.933 15.006 1.00 92.38 113 HIS A C 1
ATOM 931 O O . HIS A 1 113 ? -9.476 -15.084 14.886 1.00 92.38 113 HIS A O 1
ATOM 937 N N . PHE A 1 114 ? -9.262 -13.002 15.722 1.00 92.12 114 PHE A N 1
ATOM 938 C CA . PHE A 1 114 ? -8.028 -13.246 16.468 1.00 92.12 114 PHE A CA 1
ATOM 939 C C . PHE A 1 114 ? -8.207 -14.369 17.497 1.00 92.12 114 PHE A C 1
ATOM 941 O O . PHE A 1 114 ? -7.428 -15.321 17.497 1.00 92.12 114 PHE A O 1
ATOM 948 N N . LEU A 1 115 ? -9.271 -14.327 18.306 1.00 92.88 115 LEU A N 1
ATOM 949 C CA . LEU A 1 115 ? -9.541 -15.377 19.296 1.00 92.88 115 LEU A CA 1
ATOM 950 C C . LEU A 1 115 ? -9.787 -16.741 18.646 1.00 92.88 115 LEU A C 1
ATOM 952 O O . LEU A 1 115 ? -9.236 -17.745 19.094 1.00 92.88 115 LEU A O 1
ATOM 956 N N . LYS A 1 116 ? -10.587 -16.777 17.575 1.00 92.56 116 LYS A N 1
ATOM 957 C CA . LYS A 1 116 ? -10.936 -18.025 16.880 1.00 92.56 116 LYS A CA 1
ATOM 958 C C . LYS A 1 116 ? -9.749 -18.649 16.149 1.00 92.56 116 LYS A C 1
ATOM 960 O O . LYS A 1 116 ? -9.602 -19.868 16.156 1.00 92.56 116 LYS A O 1
ATOM 965 N N . SER A 1 117 ? -8.924 -17.824 15.513 1.00 93.75 117 SER A N 1
ATOM 966 C CA . SER A 1 117 ? -7.898 -18.297 14.576 1.00 93.75 117 SER A CA 1
ATOM 967 C C . SER A 1 117 ? -6.533 -18.454 15.228 1.00 93.75 117 SER A C 1
ATOM 969 O O . SER A 1 117 ? -5.815 -19.393 14.902 1.00 93.75 117 SER A O 1
ATOM 971 N N . MET A 1 118 ? -6.164 -17.551 16.142 1.00 91.81 118 MET A N 1
ATOM 972 C CA . MET A 1 118 ? -4.840 -17.562 16.773 1.00 91.81 118 MET A CA 1
ATOM 973 C C . MET A 1 118 ? -4.824 -18.299 18.113 1.00 91.81 118 MET A C 1
ATOM 975 O O . MET A 1 118 ? -3.744 -18.675 18.555 1.00 91.81 118 MET A O 1
ATOM 979 N N . GLN A 1 119 ? -5.987 -18.500 18.748 1.00 92.00 119 GLN A N 1
ATOM 980 C CA . GLN A 1 119 ? -6.139 -19.209 20.029 1.00 92.00 119 GLN A CA 1
ATOM 981 C C . GLN A 1 119 ? -5.038 -18.839 21.046 1.00 92.00 119 GLN A C 1
ATOM 983 O O . GLN A 1 119 ? -4.254 -19.694 21.464 1.00 92.00 119 GLN A O 1
ATOM 988 N N . PRO A 1 120 ? -4.921 -17.547 21.408 1.00 92.75 120 PRO A N 1
ATOM 989 C CA . PRO A 1 120 ? -3.812 -17.061 22.221 1.00 92.75 120 PRO A CA 1
ATOM 990 C C . PRO A 1 120 ? -3.793 -17.722 23.607 1.00 92.75 120 PRO A C 1
ATOM 992 O O . PRO A 1 120 ? -4.799 -17.741 24.311 1.00 92.75 120 PRO A O 1
ATOM 995 N N . GLN A 1 121 ? -2.623 -18.212 24.026 1.00 92.88 121 GLN A N 1
ATOM 996 C CA . GLN A 1 121 ? -2.447 -18.887 25.319 1.00 92.88 121 GLN A CA 1
ATOM 997 C C . GLN A 1 121 ? -2.469 -17.923 26.516 1.00 92.88 121 GLN A C 1
ATOM 999 O O . GLN A 1 121 ? -2.879 -18.305 27.610 1.00 92.88 121 GLN A O 1
ATOM 1004 N N . TYR A 1 122 ? -2.030 -16.678 26.316 1.00 92.88 122 TYR A N 1
ATOM 1005 C CA . TYR A 1 122 ? -1.944 -15.665 27.366 1.00 92.88 122 TYR A CA 1
ATOM 1006 C C . TYR A 1 122 ? -2.703 -14.417 26.936 1.00 92.88 122 TYR A C 1
ATOM 1008 O O . TYR A 1 122 ? -2.230 -13.643 26.103 1.00 92.88 122 TYR A O 1
ATOM 1016 N N . MET A 1 123 ? -3.887 -14.234 27.512 1.00 90.94 123 MET A N 1
ATOM 1017 C CA . MET A 1 123 ? -4.734 -13.072 27.280 1.00 90.94 123 MET A CA 1
ATOM 1018 C C . MET A 1 123 ? -4.895 -12.251 28.558 1.00 90.94 123 MET A C 1
ATOM 1020 O O . MET A 1 123 ? -5.007 -12.833 29.639 1.00 90.94 123 MET A O 1
ATOM 1024 N N . PRO A 1 124 ? -4.944 -10.911 28.452 1.00 91.56 124 PRO A N 1
ATOM 1025 C CA . PRO A 1 124 ? -5.351 -10.067 29.565 1.00 91.56 124 PRO A CA 1
ATOM 1026 C C . PRO A 1 124 ? -6.745 -10.462 30.070 1.00 91.56 124 PRO A C 1
ATOM 1028 O O . PRO A 1 124 ? -7.649 -10.691 29.270 1.00 91.56 124 PRO A O 1
ATOM 1031 N N . GLU A 1 125 ? -6.932 -10.478 31.390 1.00 89.06 125 GLU A N 1
ATOM 1032 C CA . GLU A 1 125 ? -8.204 -10.847 32.038 1.00 89.06 125 GLU A CA 1
ATOM 1033 C C . GLU A 1 125 ? -9.380 -9.962 31.591 1.00 89.06 125 GLU A C 1
ATOM 1035 O O . GLU A 1 125 ? -10.501 -10.433 31.435 1.00 89.06 125 GLU A O 1
ATOM 1040 N N . LEU A 1 126 ? -9.110 -8.683 31.315 1.00 88.69 126 LEU A N 1
ATOM 1041 C CA . LEU A 1 126 ? -10.106 -7.694 30.893 1.00 88.69 126 LEU A CA 1
ATOM 1042 C C . LEU A 1 126 ? -10.217 -7.552 29.367 1.00 88.69 126 LEU A C 1
ATOM 1044 O O . LEU A 1 126 ? -10.693 -6.528 28.870 1.00 88.69 126 LEU A O 1
ATOM 1048 N N . TRP A 1 127 ? -9.751 -8.539 28.596 1.00 89.12 127 TRP A N 1
ATOM 1049 C CA . TRP A 1 127 ? -9.913 -8.499 27.147 1.00 89.12 127 TRP A CA 1
ATOM 1050 C C . TRP A 1 127 ? -11.390 -8.623 26.766 1.00 89.12 127 TRP A C 1
ATOM 1052 O O . TRP A 1 127 ? -12.040 -9.630 27.035 1.00 89.12 127 TRP A O 1
ATOM 1062 N N . SER A 1 128 ? -11.912 -7.609 26.080 1.00 88.94 128 SER A N 1
ATOM 1063 C CA . SER A 1 128 ? -13.287 -7.577 25.580 1.00 88.94 128 SER A CA 1
ATOM 1064 C C . SER A 1 128 ? -13.294 -7.354 24.072 1.00 88.94 128 SER A C 1
ATOM 1066 O O . SER A 1 128 ? -12.462 -6.626 23.530 1.00 88.94 128 SER A O 1
ATOM 1068 N N . LEU A 1 129 ? -14.261 -7.955 23.378 1.00 90.06 129 LEU A N 1
ATOM 1069 C CA . LEU A 1 129 ? -14.493 -7.714 21.951 1.00 90.06 129 LEU A CA 1
ATOM 1070 C C . LEU A 1 129 ? -15.047 -6.306 21.687 1.00 90.06 129 LEU A C 1
ATOM 1072 O O . LEU A 1 129 ? -14.777 -5.742 20.634 1.00 90.06 129 LEU A O 1
ATOM 1076 N N . LYS A 1 130 ? -15.767 -5.733 22.661 1.00 88.19 130 LYS A N 1
ATOM 1077 C CA . LYS A 1 130 ? -16.568 -4.506 22.520 1.00 88.19 130 LYS A CA 1
ATOM 1078 C C . LYS A 1 130 ? -16.103 -3.345 23.397 1.00 88.19 130 LYS A C 1
ATOM 1080 O O . LYS A 1 130 ? -16.782 -2.330 23.493 1.00 88.19 130 LYS A O 1
ATOM 1085 N N . HIS A 1 131 ? -14.920 -3.454 24.006 1.00 86.62 131 HIS A N 1
ATOM 1086 C CA . HIS A 1 131 ? -14.413 -2.452 24.951 1.00 86.62 131 HIS A CA 1
ATOM 1087 C C . HIS A 1 131 ? -14.490 -1.004 24.425 1.00 86.62 131 HIS A C 1
ATOM 1089 O O . HIS A 1 131 ? -14.890 -0.099 25.155 1.00 86.62 131 HIS A O 1
ATOM 1095 N N . ASN A 1 132 ? -14.110 -0.767 23.162 1.00 84.56 132 ASN A N 1
ATOM 1096 C CA . ASN A 1 132 ? -14.132 0.580 22.585 1.00 84.56 132 ASN A CA 1
ATOM 1097 C C . ASN A 1 132 ? -15.560 1.084 22.317 1.00 84.56 132 ASN A C 1
ATOM 1099 O O . ASN A 1 132 ? -15.830 2.254 22.580 1.00 84.56 132 ASN A O 1
ATOM 1103 N N . GLU A 1 133 ? -16.474 0.219 21.866 1.00 85.75 133 GLU A N 1
ATOM 1104 C CA . GLU A 1 133 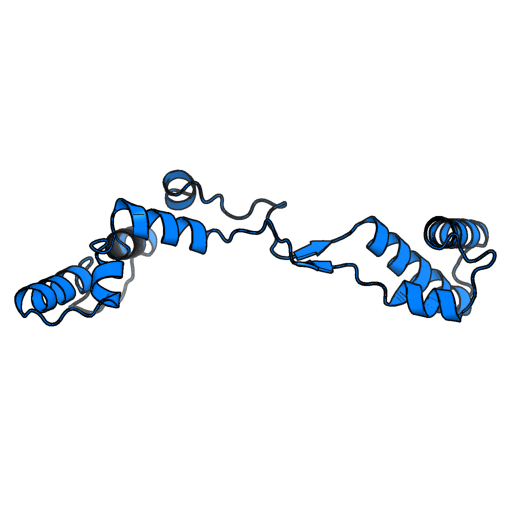? -17.903 0.536 21.700 1.00 85.75 133 GLU A CA 1
ATOM 1105 C C . GLU A 1 133 ? -18.536 0.930 23.039 1.00 85.75 133 GLU A C 1
ATOM 1107 O O . GLU A 1 133 ? -19.173 1.980 23.149 1.00 85.75 133 GLU A O 1
ATOM 1112 N N . GLU A 1 134 ? -18.295 0.143 24.086 1.00 87.62 134 GLU A N 1
ATOM 1113 C CA . GLU A 1 134 ? -18.779 0.419 25.441 1.00 87.62 134 GLU A CA 1
ATOM 1114 C C . GLU A 1 134 ? -18.228 1.752 25.963 1.00 87.62 134 GLU A C 1
ATOM 1116 O O . GLU A 1 134 ? -18.983 2.602 26.445 1.00 87.62 134 GLU A O 1
ATOM 1121 N N . ARG A 1 135 ? -16.918 1.983 25.802 1.00 89.12 135 ARG A N 1
ATOM 1122 C CA . ARG A 1 135 ? -16.255 3.224 26.224 1.00 89.12 135 ARG A CA 1
ATOM 1123 C C . ARG A 1 135 ? -16.824 4.451 25.509 1.00 89.12 135 ARG A C 1
ATOM 1125 O O . ARG A 1 135 ? -17.054 5.477 26.149 1.00 89.12 135 ARG A O 1
ATOM 1132 N N . LEU A 1 136 ? -17.046 4.363 24.198 1.00 85.50 136 LEU A N 1
ATOM 1133 C CA . LEU A 1 136 ? -17.600 5.462 23.403 1.00 85.50 136 LEU A CA 1
ATOM 1134 C C . LEU A 1 136 ? -19.085 5.692 23.697 1.00 85.50 136 LEU A C 1
ATOM 1136 O O . LEU A 1 136 ? -19.515 6.840 23.772 1.00 85.50 136 LEU A O 1
ATOM 1140 N N . THR A 1 137 ? -19.845 4.637 23.985 1.00 85.19 137 THR A N 1
ATOM 1141 C CA . THR A 1 137 ? -21.247 4.740 24.417 1.00 85.19 137 THR A CA 1
ATOM 1142 C C . THR A 1 137 ? -21.382 5.483 25.748 1.00 85.19 137 THR A C 1
ATOM 1144 O O . THR A 1 137 ? -22.303 6.281 25.924 1.00 85.19 137 THR A O 1
ATOM 1147 N N . VAL A 1 138 ? -20.465 5.262 26.696 1.00 87.69 138 VAL A N 1
ATOM 1148 C CA . VAL A 1 138 ? -20.434 6.028 27.954 1.00 87.69 138 VAL A CA 1
ATOM 1149 C C . VAL A 1 138 ? -20.137 7.504 27.679 1.00 87.69 138 VAL A C 1
ATOM 1151 O O . VAL A 1 138 ? -20.874 8.368 28.147 1.00 87.69 138 VAL A O 1
ATOM 1154 N N . ARG A 1 139 ? -19.132 7.808 26.845 1.00 86.62 139 ARG A N 1
ATOM 1155 C CA . ARG A 1 139 ? -18.812 9.197 26.461 1.00 86.62 139 ARG A CA 1
ATOM 1156 C C . ARG A 1 139 ? -19.953 9.899 25.727 1.00 86.62 139 ARG A C 1
ATOM 1158 O O . ARG A 1 139 ? -20.168 11.086 25.962 1.00 86.62 139 ARG A O 1
ATOM 1165 N N . LEU A 1 140 ? -20.688 9.178 24.877 1.00 84.25 140 LEU A N 1
ATOM 1166 C CA . LEU A 1 140 ? -21.891 9.673 24.201 1.00 84.25 140 LEU A CA 1
ATOM 1167 C C . LEU A 1 140 ? -22.944 10.107 25.221 1.00 84.25 140 LEU A C 1
ATOM 1169 O O . LEU A 1 140 ? -23.447 11.223 25.145 1.00 84.25 140 LEU A O 1
ATOM 1173 N N . LYS A 1 141 ? -23.235 9.248 26.206 1.00 86.19 141 LYS A N 1
ATOM 1174 C CA . LYS A 1 141 ? -24.200 9.543 27.278 1.00 86.19 141 LYS A CA 1
ATOM 1175 C C . LYS A 1 141 ? -23.778 10.733 28.140 1.00 86.19 141 LYS A C 1
ATOM 1177 O O . LYS A 1 141 ? -24.635 11.467 28.616 1.00 86.19 141 LYS A O 1
ATOM 1182 N N . GLU A 1 142 ? -22.477 10.931 28.323 1.00 89.31 142 GLU A N 1
ATOM 1183 C CA . GLU A 1 142 ? -21.918 12.073 29.053 1.00 89.31 142 GLU A CA 1
ATOM 1184 C C . GLU A 1 142 ? -21.833 13.361 28.213 1.00 89.31 142 GLU A C 1
ATOM 1186 O O . GLU A 1 142 ? -21.463 14.405 28.747 1.00 89.31 142 GLU A O 1
ATOM 1191 N N . GLY A 1 143 ? -22.145 13.316 26.911 1.00 84.44 143 GLY A N 1
ATOM 1192 C CA . GLY A 1 143 ? -22.034 14.469 26.010 1.00 84.44 143 GLY A CA 1
ATOM 1193 C C . GLY A 1 143 ? -20.590 14.889 25.710 1.00 84.44 143 GLY A C 1
ATOM 1194 O O . GLY A 1 143 ? -20.337 16.048 25.398 1.00 84.44 143 GLY A O 1
ATOM 1195 N N . ARG A 1 144 ? -19.627 13.965 25.828 1.00 85.81 144 ARG A N 1
ATOM 1196 C CA . ARG A 1 144 ? -18.177 14.229 25.717 1.00 85.81 144 ARG A CA 1
ATOM 1197 C C . ARG A 1 144 ? -17.547 13.680 24.435 1.00 85.81 144 ARG A C 1
ATOM 1199 O O . ARG A 1 144 ? -16.333 13.492 24.392 1.00 85.81 144 ARG A O 1
ATOM 1206 N N . LEU A 1 145 ? -18.355 13.361 23.426 1.00 83.00 145 LEU A N 1
ATOM 1207 C CA . LEU A 1 145 ? -17.849 12.879 22.141 1.00 83.00 145 LEU A CA 1
ATOM 1208 C C . LEU A 1 145 ? -17.210 14.015 21.350 1.00 83.00 145 LEU A C 1
ATOM 1210 O O . LEU A 1 145 ? -17.831 15.058 21.149 1.00 83.00 145 LEU A O 1
ATOM 1214 N N . SER A 1 146 ? -16.003 13.772 20.850 1.00 82.19 146 SER A N 1
ATOM 1215 C CA . SER A 1 146 ? -15.422 14.589 19.789 1.00 82.19 146 SER A CA 1
ATOM 1216 C C . SER A 1 146 ? -16.066 14.261 18.437 1.00 82.19 146 SER A C 1
ATOM 1218 O O . SER A 1 146 ? -16.670 13.199 18.261 1.00 82.19 146 SER A O 1
ATOM 1220 N N . ASP A 1 147 ? -15.887 15.142 17.455 1.00 80.25 147 ASP A N 1
ATOM 1221 C CA . ASP A 1 147 ? -16.316 14.893 16.071 1.00 80.25 147 ASP A CA 1
ATOM 1222 C C . ASP A 1 147 ? -15.628 13.651 15.472 1.00 80.25 147 ASP A C 1
ATOM 1224 O O . ASP A 1 147 ? -16.216 12.916 14.678 1.00 80.25 147 ASP A O 1
ATOM 1228 N N . GLU A 1 148 ? -14.390 13.367 15.885 1.00 78.12 148 GLU A N 1
ATOM 1229 C CA . GLU A 1 148 ? -13.669 12.152 15.490 1.00 78.12 148 GLU A CA 1
ATOM 1230 C C . GLU A 1 148 ? -14.326 10.889 16.052 1.00 78.12 148 GLU A C 1
ATOM 1232 O O . GLU A 1 148 ? -14.518 9.916 15.323 1.00 78.12 148 GLU A O 1
ATOM 1237 N N . ASP A 1 149 ? -14.730 10.911 17.324 1.00 80.94 149 ASP A N 1
ATOM 1238 C CA . ASP A 1 149 ? -15.409 9.778 17.946 1.00 80.94 149 ASP A CA 1
ATOM 1239 C C . ASP A 1 149 ? -16.783 9.523 17.282 1.00 80.94 149 ASP A C 1
ATOM 1241 O O . ASP A 1 149 ? -17.190 8.371 17.111 1.00 80.94 149 ASP A O 1
ATOM 1245 N N . GLN A 1 150 ? -17.478 10.579 16.840 1.00 77.75 150 GLN A N 1
ATOM 1246 C CA . GLN A 1 150 ? -18.727 10.459 16.073 1.00 77.75 150 GLN A CA 1
ATOM 1247 C C . GLN A 1 150 ? -18.504 9.805 14.701 1.00 77.75 150 GLN A C 1
ATOM 1249 O O . GLN A 1 150 ? -19.303 8.963 14.287 1.00 77.75 150 GLN A O 1
ATOM 1254 N N . ARG A 1 151 ? -17.401 10.129 14.012 1.00 77.31 151 ARG A N 1
ATOM 1255 C CA . ARG A 1 151 ? -17.016 9.461 12.754 1.00 77.31 151 ARG A CA 1
ATOM 1256 C C . ARG A 1 151 ? -16.701 7.982 12.962 1.00 77.31 151 ARG A C 1
ATOM 1258 O O . ARG A 1 151 ? -17.118 7.157 12.157 1.00 77.31 151 ARG A O 1
ATOM 1265 N N . LEU A 1 152 ? -16.007 7.628 14.045 1.00 77.00 152 LEU A N 1
ATOM 1266 C CA . LEU A 1 152 ? -15.681 6.229 14.360 1.00 77.00 152 LEU A CA 1
ATOM 1267 C C . LEU A 1 152 ? -16.928 5.378 14.634 1.00 77.00 152 LEU A C 1
ATOM 1269 O O . LEU A 1 152 ? -16.961 4.203 14.260 1.00 77.00 152 LEU A O 1
ATOM 1273 N N . LEU A 1 153 ? -17.952 5.979 15.244 1.00 76.31 153 LEU A N 1
ATOM 1274 C CA . LEU A 1 153 ? -19.259 5.363 15.483 1.00 76.31 153 LEU A CA 1
ATOM 1275 C C . LEU A 1 153 ? -20.149 5.297 14.228 1.00 76.31 153 LEU A C 1
ATOM 1277 O O . LEU A 1 153 ? -21.227 4.717 14.300 1.00 76.31 153 LEU A O 1
ATOM 1281 N N . GLY A 1 154 ? -19.737 5.893 13.101 1.00 71.50 154 GLY A N 1
ATOM 1282 C CA . GLY A 1 154 ? -20.573 5.995 11.899 1.00 71.50 154 GLY A CA 1
ATOM 1283 C C . GLY A 1 154 ? -21.763 6.952 12.056 1.00 71.50 154 GLY A C 1
ATOM 1284 O O . GLY A 1 154 ? -22.751 6.826 11.342 1.00 71.50 154 GLY A O 1
ATOM 1285 N N . LEU A 1 155 ? -21.698 7.894 13.007 1.00 69.81 155 LEU A N 1
ATOM 1286 C CA . LEU A 1 155 ? -22.772 8.856 13.303 1.00 69.81 155 LEU A CA 1
ATOM 1287 C C . LEU A 1 155 ? -22.651 10.169 12.509 1.00 69.81 155 LEU A C 1
ATOM 1289 O O . LEU A 1 155 ? -23.565 10.990 12.540 1.00 69.81 155 LEU A O 1
ATOM 1293 N N . SER A 1 156 ? -21.528 10.381 11.821 1.00 58.47 156 SER A N 1
ATOM 1294 C CA . SER A 1 156 ? -21.264 11.561 10.990 1.00 58.47 156 SER A CA 1
ATOM 1295 C C . SER A 1 156 ? -21.665 11.278 9.538 1.00 58.47 156 SER A C 1
ATOM 1297 O O . SER A 1 156 ? -21.020 10.447 8.900 1.00 58.47 156 SER A O 1
ATOM 1299 N N . VAL A 1 157 ? -22.677 11.993 9.026 1.00 48.12 157 VAL A N 1
ATOM 1300 C CA . VAL A 1 157 ? -22.994 12.123 7.584 1.00 48.12 157 VAL A CA 1
ATOM 1301 C C . VAL A 1 157 ? -22.289 13.348 7.020 1.00 48.12 157 VAL A C 1
ATOM 1303 O O . VAL A 1 157 ? -22.335 14.397 7.700 1.00 48.12 157 VAL A O 1
#

Foldseek 3Di:
DVLCVVLVQPDDDPPQDQKDFDPLLVLQLVLLCCVQPVVVVVNDDPVRNVVSFVSLCVVVVVDPGDDNVSSVVSNPPDGMDGDPPRDHSVNSSQVSQLQPQFQLVVQLVVLVCCCVPVVDPDDDPPDDSCVLVVVLVVCVVVVNDDPVSCSRRSNDD

pLDDT: mean 84.05, std 8.46, range [48.12, 93.75]

Sequence (157 aa):
ERLAELCDAQLSSHGHSRLTEDAVCKKIRSAARALLYQSRKHVLPEARRKELEAVILQHYLQHETVTEELLKEAAEIQVVFENEDYESHGHKVMEYFMKNEGVLRLEELWREHFLKSMQPQYMPELWSLKHNEERLTVRLKEGRLSDEDQRLLGLSV